Protein AF-X6ENM5-F1 (afdb_monomer_lite)

pLDDT: mean 94.37, std 9.67, range [40.94, 98.81]

Structure (mmCIF, N/CA/C/O backbone):
data_AF-X6ENM5-F1
#
_entry.id   AF-X6ENM5-F1
#
loop_
_atom_site.group_PDB
_atom_site.id
_atom_site.type_symbol
_atom_site.label_atom_id
_atom_site.label_alt_id
_atom_site.label_comp_id
_atom_site.label_asym_id
_atom_site.label_entity_id
_atom_site.label_seq_id
_atom_site.pdbx_PDB_ins_code
_atom_site.Cartn_x
_atom_site.Cartn_y
_atom_site.Cartn_z
_atom_site.occupancy
_atom_site.B_iso_or_equiv
_atom_site.auth_seq_id
_atom_site.auth_comp_id
_atom_site.auth_asym_id
_atom_site.auth_atom_id
_atom_site.pdbx_PDB_model_num
ATOM 1 N N . MET A 1 1 ? -2.059 -0.666 2.808 1.00 94.69 1 MET A N 1
ATOM 2 C CA . MET A 1 1 ? -2.774 -0.308 1.566 1.00 94.69 1 MET A CA 1
ATOM 3 C C . MET A 1 1 ? -4.052 0.418 1.952 1.00 94.69 1 MET A C 1
ATOM 5 O O . MET A 1 1 ? -4.473 0.238 3.092 1.00 94.69 1 MET A O 1
ATOM 9 N N . PRO A 1 2 ? -4.636 1.234 1.067 1.00 98.12 2 PRO A N 1
ATOM 10 C CA . PRO A 1 2 ? -5.942 1.839 1.309 1.00 98.12 2 PRO A CA 1
ATOM 11 C C . PRO A 1 2 ? -7.068 0.803 1.235 1.00 98.12 2 PRO A C 1
ATOM 13 O O . PRO A 1 2 ? -6.902 -0.270 0.634 1.00 98.12 2 PRO A O 1
ATOM 16 N N . ARG A 1 3 ? -8.214 1.138 1.828 1.00 98.25 3 ARG A N 1
ATOM 17 C CA . ARG A 1 3 ? -9.421 0.309 1.791 1.00 98.25 3 ARG A CA 1
ATOM 18 C C . ARG A 1 3 ? -9.963 0.212 0.375 1.00 98.25 3 ARG A C 1
ATOM 20 O O . ARG A 1 3 ? -10.031 1.200 -0.352 1.00 98.25 3 ARG A O 1
ATOM 27 N N . ASN A 1 4 ? -10.373 -0.986 -0.038 1.00 98.19 4 ASN A N 1
ATOM 28 C CA . ASN A 1 4 ? -11.054 -1.174 -1.318 1.00 98.19 4 ASN A CA 1
ATOM 29 C C . ASN A 1 4 ? -12.585 -1.138 -1.128 1.00 98.19 4 ASN A C 1
ATOM 31 O O . ASN A 1 4 ? -13.150 -2.132 -0.662 1.00 98.19 4 ASN A O 1
ATOM 35 N N . PRO A 1 5 ? -13.284 -0.045 -1.497 1.00 96.44 5 PRO A N 1
ATOM 36 C CA . PRO A 1 5 ? -14.733 0.058 -1.314 1.00 96.44 5 PRO A CA 1
ATOM 37 C C . PRO A 1 5 ? -15.533 -0.844 -2.268 1.00 96.44 5 PRO A C 1
ATOM 39 O O . PRO A 1 5 ? -16.727 -1.027 -2.065 1.00 96.44 5 PRO A O 1
ATOM 42 N N . THR A 1 6 ? -14.902 -1.414 -3.302 1.00 97.38 6 THR A N 1
ATOM 43 C CA . THR A 1 6 ? -15.577 -2.287 -4.282 1.00 97.38 6 THR A CA 1
ATOM 44 C C . THR A 1 6 ? -15.775 -3.720 -3.788 1.00 97.38 6 THR A C 1
ATOM 46 O O . THR A 1 6 ? -16.526 -4.481 -4.398 1.00 97.38 6 THR A O 1
ATOM 49 N N . ILE A 1 7 ? -15.134 -4.105 -2.678 1.00 97.50 7 ILE A N 1
ATOM 50 C CA . ILE A 1 7 ? -15.331 -5.420 -2.062 1.00 97.50 7 ILE A CA 1
ATOM 51 C C . ILE A 1 7 ? -16.685 -5.429 -1.338 1.00 97.50 7 ILE A C 1
ATOM 53 O O . ILE A 1 7 ? -16.862 -4.631 -0.418 1.00 97.50 7 ILE A O 1
ATOM 57 N N . PRO A 1 8 ? -17.609 -6.363 -1.643 1.00 97.88 8 PRO A N 1
ATOM 58 C CA . PRO A 1 8 ? -18.936 -6.385 -1.024 1.00 97.88 8 PRO A CA 1
ATOM 59 C C . PRO A 1 8 ? -18.926 -6.424 0.508 1.00 97.88 8 PRO A C 1
ATOM 61 O O . PRO A 1 8 ? -19.725 -5.745 1.142 1.00 97.88 8 PRO A O 1
ATOM 64 N N . ALA A 1 9 ? -17.995 -7.164 1.119 1.00 96.56 9 ALA A N 1
ATOM 65 C CA . ALA A 1 9 ? -17.871 -7.226 2.576 1.00 96.56 9 ALA A CA 1
ATOM 66 C C . ALA A 1 9 ? -17.542 -5.861 3.212 1.00 96.56 9 ALA A C 1
ATOM 68 O O . ALA A 1 9 ? -17.958 -5.594 4.332 1.00 96.56 9 ALA A O 1
ATOM 69 N N . ASN A 1 10 ? -16.862 -4.967 2.484 1.00 97.00 10 ASN A N 1
ATOM 70 C CA . ASN A 1 10 ? -16.508 -3.638 2.979 1.00 97.00 10 ASN A CA 1
ATOM 71 C C . ASN A 1 10 ? -17.686 -2.650 2.992 1.00 97.00 10 ASN A C 1
ATOM 73 O O . ASN A 1 10 ? -17.513 -1.539 3.501 1.00 97.00 10 ASN A O 1
ATOM 77 N N . ALA A 1 11 ? -18.856 -3.041 2.465 1.00 96.81 11 ALA A N 1
ATOM 78 C CA . ALA A 1 11 ? -20.099 -2.284 2.611 1.00 96.81 11 ALA A CA 1
ATOM 79 C C . ALA A 1 11 ? -20.566 -2.220 4.074 1.00 96.81 11 ALA A C 1
ATOM 81 O O . ALA A 1 11 ? -21.218 -1.252 4.460 1.00 96.81 11 ALA A O 1
ATOM 82 N N . ASP A 1 12 ? -20.200 -3.214 4.891 1.00 96.38 12 ASP A N 1
ATOM 83 C CA . ASP A 1 12 ? -20.306 -3.118 6.342 1.00 96.38 12 ASP A CA 1
ATOM 84 C C . ASP A 1 12 ? -19.091 -2.339 6.888 1.00 96.38 12 ASP A C 1
ATOM 86 O O . ASP A 1 12 ? -17.955 -2.818 6.790 1.00 96.38 12 ASP A O 1
ATOM 90 N N . PRO A 1 13 ? -19.282 -1.143 7.476 1.00 91.75 13 PRO A N 1
ATOM 91 C CA . PRO A 1 13 ? -18.182 -0.375 8.051 1.00 91.75 13 PRO A CA 1
ATOM 92 C C . PRO A 1 13 ? -17.548 -1.050 9.279 1.00 91.75 13 PRO A C 1
ATOM 94 O O . PRO A 1 13 ? -16.427 -0.695 9.640 1.00 91.75 13 PRO A O 1
ATOM 97 N N . ALA A 1 14 ? -18.231 -2.004 9.923 1.00 93.06 14 ALA A N 1
ATOM 98 C CA . ALA A 1 14 ? -17.676 -2.787 11.025 1.00 93.06 14 ALA A CA 1
ATOM 99 C C . ALA A 1 14 ? -16.800 -3.955 10.539 1.00 93.06 14 ALA A C 1
ATOM 101 O O . ALA A 1 14 ? -16.000 -4.487 11.313 1.00 93.06 14 ALA A O 1
ATOM 102 N N . TYR A 1 15 ? -16.917 -4.347 9.267 1.00 95.50 15 TYR A N 1
ATOM 103 C CA . TYR A 1 15 ? -16.089 -5.392 8.686 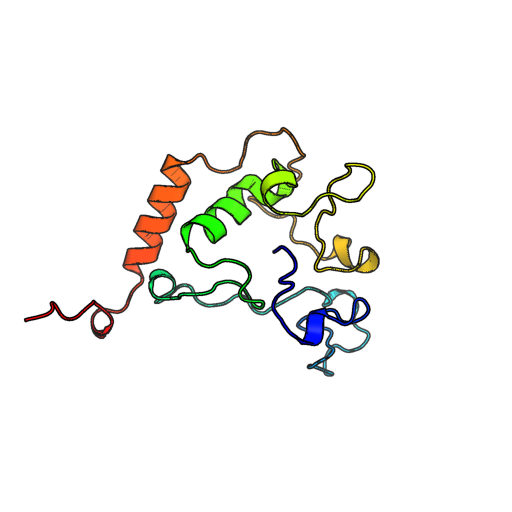1.00 95.50 15 TYR A CA 1
ATOM 104 C C . TYR A 1 15 ? -14.704 -4.857 8.310 1.00 95.50 15 TYR A C 1
ATOM 106 O O . TYR A 1 15 ? -14.557 -3.925 7.512 1.00 95.50 15 TYR A O 1
ATOM 114 N N . VAL A 1 16 ? -13.666 -5.514 8.823 1.00 96.06 16 VAL A N 1
ATOM 115 C CA . VAL A 1 16 ? -12.278 -5.320 8.396 1.00 96.06 16 VAL A CA 1
ATOM 116 C C . VAL A 1 16 ? -11.617 -6.685 8.256 1.00 96.06 16 VAL A C 1
ATOM 118 O O . VAL A 1 16 ? -11.713 -7.514 9.162 1.00 96.06 16 VAL A O 1
ATOM 121 N N . ASP A 1 17 ? -10.921 -6.910 7.142 1.00 96.88 17 ASP A N 1
ATOM 122 C CA . ASP A 1 17 ? -10.012 -8.046 7.009 1.00 96.88 17 ASP A CA 1
ATOM 123 C C . ASP A 1 17 ? -8.739 -7.769 7.825 1.00 96.88 17 ASP A C 1
ATOM 125 O O . ASP A 1 17 ? -7.893 -6.961 7.445 1.00 96.88 17 ASP A O 1
ATOM 129 N N . LEU A 1 18 ? -8.614 -8.416 8.985 1.00 97.06 18 LEU A N 1
ATOM 130 C CA . LEU A 1 18 ? -7.457 -8.282 9.873 1.00 97.06 18 LEU A CA 1
ATOM 131 C C . LEU A 1 18 ? -6.365 -9.317 9.560 1.00 97.06 18 LEU A C 1
ATOM 133 O O . LEU A 1 18 ? -5.413 -9.447 10.339 1.00 97.06 18 LEU A O 1
ATOM 137 N N . GLY A 1 19 ? -6.482 -10.050 8.449 1.00 96.31 19 GLY A N 1
ATOM 138 C CA . GLY A 1 19 ? -5.499 -11.019 7.992 1.00 96.31 19 GLY A CA 1
ATOM 139 C C . GLY A 1 19 ? -5.344 -12.187 8.962 1.00 96.31 19 GLY A C 1
ATOM 140 O O . GLY A 1 19 ? -6.273 -12.964 9.189 1.00 96.31 19 GLY A O 1
ATOM 141 N N . LEU A 1 20 ? -4.148 -12.344 9.536 1.00 95.88 20 LEU A N 1
ATOM 142 C CA . LEU A 1 20 ? -3.837 -13.456 10.444 1.00 95.88 20 LEU A CA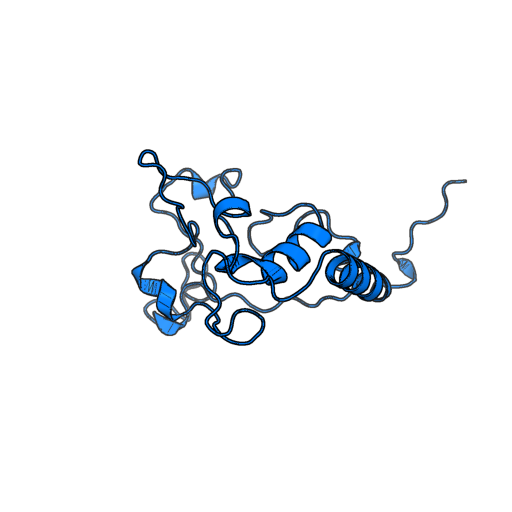 1
ATOM 143 C C . LEU A 1 20 ? -4.776 -13.523 11.660 1.00 95.88 20 LEU A C 1
ATOM 145 O O . LEU A 1 20 ? -5.119 -14.618 12.095 1.00 95.88 20 LEU A O 1
ATOM 149 N N . CYS A 1 21 ? -5.225 -12.372 12.159 1.00 94.12 21 CYS A N 1
ATOM 150 C CA . CYS A 1 21 ? -6.083 -12.220 13.341 1.00 94.12 21 CYS A CA 1
ATOM 151 C C . CYS A 1 21 ? -7.578 -12.518 13.086 1.00 94.12 21 CYS A C 1
ATOM 153 O O . CYS A 1 21 ? -8.360 -12.596 14.036 1.00 94.12 21 CYS A O 1
ATOM 155 N N . GLY A 1 22 ? -7.978 -12.711 11.824 1.00 93.38 22 GLY A N 1
ATOM 156 C CA . GLY A 1 22 ? -9.359 -12.980 11.420 1.00 93.38 22 GLY A CA 1
ATOM 157 C C . GLY A 1 22 ? -9.934 -11.899 10.497 1.00 93.38 22 GLY A C 1
ATOM 158 O O . GLY A 1 22 ? -9.193 -11.044 10.025 1.00 93.38 22 GLY A O 1
ATOM 159 N N . PRO A 1 23 ? -11.244 -11.923 10.204 1.00 90.81 23 PRO A N 1
ATOM 160 C CA . PRO A 1 23 ? -12.252 -12.831 10.757 1.00 90.81 23 PRO A CA 1
ATOM 161 C C . PRO A 1 23 ? -12.279 -14.221 10.099 1.00 90.81 23 PRO A C 1
ATOM 163 O O . PRO A 1 23 ? -12.853 -15.143 10.670 1.00 90.81 23 PRO A O 1
ATOM 166 N N . LEU A 1 24 ? -11.657 -14.395 8.926 1.00 88.94 24 LEU A N 1
ATOM 167 C CA . LEU A 1 24 ? -11.681 -15.668 8.187 1.00 88.94 24 LEU A CA 1
ATOM 168 C C . LEU A 1 24 ? -10.807 -16.758 8.824 1.00 88.94 24 LEU A C 1
ATOM 170 O O . LEU A 1 24 ? -11.098 -17.946 8.703 1.00 88.94 24 LEU A O 1
ATOM 174 N N . ARG A 1 25 ? -9.730 -16.355 9.502 1.00 90.12 25 ARG A N 1
ATOM 175 C CA . ARG A 1 25 ? -8.852 -17.238 10.272 1.00 90.12 25 ARG A CA 1
ATOM 176 C C . ARG A 1 25 ? -9.160 -17.158 11.762 1.00 90.12 25 ARG A C 1
ATOM 178 O O . ARG A 1 25 ? -9.465 -16.088 12.278 1.00 90.12 25 ARG A O 1
ATOM 185 N N . THR A 1 26 ? -9.021 -18.279 12.464 1.00 92.94 26 THR A N 1
ATOM 186 C CA . THR A 1 26 ? -9.319 -18.373 13.905 1.00 92.94 26 THR A CA 1
ATOM 187 C C . THR A 1 26 ? -8.126 -18.779 14.763 1.00 92.94 26 THR A C 1
ATOM 189 O O . THR A 1 26 ? -8.207 -18.694 15.984 1.00 92.94 26 THR A O 1
ATOM 192 N N . ASP A 1 27 ? -7.019 -19.207 14.162 1.00 93.38 27 ASP A N 1
ATOM 193 C CA . ASP A 1 27 ? -5.841 -19.726 14.864 1.00 93.38 27 ASP A CA 1
ATOM 194 C C . ASP A 1 27 ? -5.008 -18.642 15.574 1.00 93.38 27 ASP A C 1
ATOM 196 O O . ASP A 1 27 ? -4.317 -18.948 16.543 1.00 93.38 27 ASP A O 1
ATOM 200 N N . PHE A 1 28 ? -5.143 -17.371 15.175 1.00 93.56 28 PHE A N 1
ATOM 201 C CA . PHE A 1 28 ? -4.617 -16.208 15.913 1.00 93.56 28 PHE A CA 1
ATOM 202 C C . PHE A 1 28 ? -5.715 -15.297 16.479 1.00 93.56 28 PHE A C 1
ATOM 204 O O . PHE A 1 28 ? -5.475 -14.124 16.773 1.00 93.56 28 PHE A O 1
ATOM 211 N N . LYS A 1 29 ? -6.935 -15.812 16.665 1.00 90.44 29 LYS A N 1
ATOM 212 C CA . LYS A 1 29 ? -8.013 -15.030 17.281 1.00 90.44 29 LYS A CA 1
ATOM 213 C C . LYS A 1 29 ? -7.600 -14.568 18.685 1.00 90.44 29 LYS A C 1
ATOM 215 O O . LYS A 1 29 ? -7.124 -15.360 19.494 1.00 90.44 29 LYS A O 1
ATOM 220 N N . GLY A 1 30 ? -7.796 -13.281 18.975 1.00 90.50 30 GLY A N 1
ATOM 221 C CA . GLY A 1 30 ? -7.428 -12.669 20.260 1.00 90.50 30 GLY A CA 1
ATOM 222 C C . GLY A 1 30 ? -5.940 -12.333 20.414 1.00 90.50 30 GLY A C 1
ATOM 223 O O . GLY A 1 30 ? -5.557 -11.769 21.434 1.00 90.50 30 GLY A O 1
ATOM 224 N N . ARG A 1 31 ? -5.107 -12.632 19.410 1.00 95.75 31 ARG A N 1
ATOM 225 C CA . ARG A 1 31 ? -3.686 -12.273 19.373 1.00 95.75 31 ARG A CA 1
ATOM 226 C C . ARG A 1 31 ? -3.520 -10.970 18.597 1.00 95.75 31 ARG A C 1
ATOM 228 O O . ARG A 1 31 ? -3.318 -10.967 17.380 1.00 95.75 31 ARG A O 1
ATOM 235 N N . THR A 1 32 ? -3.719 -9.856 19.300 1.00 95.94 32 THR A N 1
ATOM 236 C CA . THR A 1 32 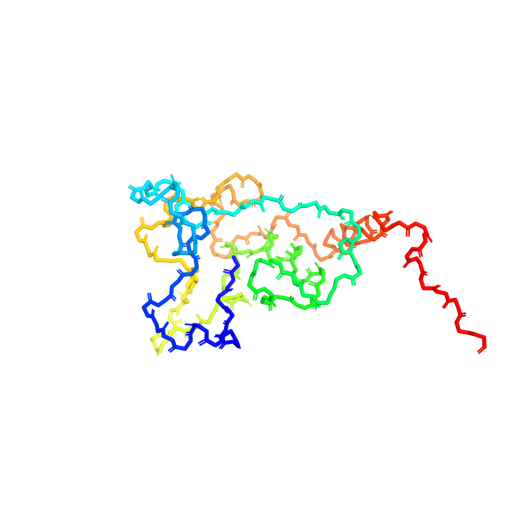? -3.835 -8.521 18.701 1.00 95.94 32 THR A CA 1
ATOM 237 C C . THR A 1 32 ? -2.579 -8.066 17.968 1.00 95.94 32 THR A C 1
ATOM 239 O O . THR A 1 32 ? -2.681 -7.272 17.036 1.00 95.94 32 THR A O 1
ATOM 242 N N . GLU A 1 33 ? -1.417 -8.614 18.318 1.00 96.44 33 GLU A N 1
ATOM 243 C CA . GLU A 1 33 ? -0.138 -8.381 17.648 1.00 96.44 33 GLU A CA 1
ATOM 244 C C . GLU A 1 33 ? -0.107 -8.873 16.187 1.00 96.44 33 GLU A C 1
ATOM 246 O O . GLU A 1 33 ? 0.735 -8.434 15.409 1.00 96.44 33 GLU A O 1
ATOM 251 N N . TYR A 1 34 ? -1.038 -9.749 15.786 1.00 96.75 34 TYR A N 1
ATOM 252 C CA . TYR A 1 34 ? -1.146 -10.242 14.408 1.00 96.75 34 TYR A CA 1
ATOM 253 C C . TYR A 1 34 ? -2.221 -9.532 13.573 1.00 96.75 34 TYR A C 1
ATOM 255 O O . TYR A 1 34 ? -2.349 -9.817 12.380 1.00 96.75 34 TYR A O 1
ATOM 263 N N . CYS A 1 35 ? -3.018 -8.629 14.156 1.00 97.38 35 CYS A N 1
ATOM 264 C CA . CYS A 1 35 ? -4.087 -7.962 13.411 1.00 97.38 35 CYS A CA 1
ATOM 265 C C . CYS A 1 35 ? -3.510 -6.948 12.417 1.00 97.38 35 CYS A C 1
ATOM 267 O O . CYS A 1 35 ? -2.687 -6.107 12.776 1.00 97.38 35 CYS A O 1
ATOM 269 N N . GLY A 1 36 ? -3.943 -7.051 11.159 1.00 96.88 36 GLY A N 1
ATOM 270 C CA . GLY A 1 36 ? -3.414 -6.275 10.035 1.00 96.88 36 GLY A CA 1
ATOM 271 C C . GLY A 1 36 ? -2.197 -6.907 9.351 1.00 96.88 36 GLY A C 1
ATOM 272 O O . GLY A 1 36 ? -1.718 -6.367 8.353 1.00 96.88 36 GLY A O 1
ATOM 273 N N . LEU A 1 37 ? -1.701 -8.050 9.842 1.00 97.19 37 LEU A N 1
ATOM 274 C CA . LEU A 1 37 ? -0.609 -8.775 9.199 1.00 97.19 37 LEU A CA 1
ATOM 275 C C . LEU A 1 37 ? -1.140 -9.767 8.166 1.00 97.19 37 LEU A C 1
ATOM 277 O O . LEU A 1 37 ? -2.072 -10.533 8.413 1.00 97.19 37 LEU A O 1
ATOM 281 N N . PHE A 1 38 ? -0.474 -9.792 7.015 1.00 97.19 38 PHE A N 1
ATOM 282 C CA . PHE A 1 38 ? -0.738 -10.708 5.913 1.00 97.19 38 PHE A CA 1
ATOM 283 C C . PHE A 1 38 ? 0.556 -11.411 5.516 1.00 97.19 38 PHE A C 1
ATOM 285 O O . PHE A 1 38 ? 1.652 -10.877 5.688 1.00 97.19 38 PHE A O 1
ATOM 292 N N . LYS A 1 39 ? 0.435 -12.612 4.948 1.00 96.06 39 LYS A N 1
ATOM 293 C CA . LYS A 1 39 ? 1.588 -13.325 4.396 1.00 96.06 39 LYS A CA 1
ATOM 294 C C . LYS A 1 39 ? 2.194 -12.513 3.248 1.00 96.06 39 LYS A C 1
ATOM 296 O O . LYS A 1 39 ? 1.485 -12.169 2.303 1.00 96.06 39 LYS A O 1
ATOM 301 N N . THR A 1 40 ? 3.505 -12.284 3.289 1.00 96.81 40 THR A N 1
ATOM 302 C CA . THR A 1 40 ? 4.242 -11.674 2.176 1.00 96.81 40 THR A CA 1
ATOM 303 C C . THR A 1 40 ? 4.125 -12.553 0.922 1.00 96.81 40 THR A C 1
ATOM 305 O O . THR A 1 40 ? 4.506 -13.729 0.973 1.00 96.81 40 THR A O 1
ATOM 308 N N . PRO A 1 41 ? 3.579 -12.039 -0.197 1.00 96.56 41 PRO A N 1
ATOM 309 C CA . PRO A 1 41 ? 3.474 -12.798 -1.437 1.00 96.56 41 PRO A CA 1
ATOM 310 C C . PRO A 1 41 ? 4.834 -12.912 -2.137 1.00 96.56 41 PRO A C 1
ATOM 312 O O . PRO A 1 41 ? 5.730 -12.095 -1.934 1.00 96.56 41 PRO A O 1
ATOM 315 N N . THR A 1 42 ? 4.981 -13.906 -3.013 1.00 97.56 42 THR A N 1
ATOM 316 C CA . THR A 1 42 ? 6.123 -13.977 -3.935 1.00 97.56 42 THR A CA 1
ATOM 317 C C . THR A 1 42 ? 6.005 -12.906 -5.018 1.00 97.56 42 THR A C 1
ATOM 319 O O . THR A 1 42 ? 4.896 -12.599 -5.455 1.00 97.56 42 THR A O 1
ATOM 322 N N . LEU A 1 43 ? 7.139 -12.406 -5.518 1.00 98.12 43 LEU A N 1
ATOM 323 C CA . LEU A 1 43 ? 7.170 -11.418 -6.608 1.00 98.12 43 LEU A CA 1
ATOM 324 C C . LEU A 1 43 ? 7.430 -12.018 -8.002 1.00 98.12 43 LEU A C 1
ATOM 326 O O . LEU A 1 43 ? 7.404 -11.294 -8.993 1.00 98.12 43 LEU A O 1
ATOM 330 N N . ARG A 1 44 ? 7.636 -13.337 -8.115 1.00 97.81 44 ARG A N 1
ATOM 331 C CA . ARG A 1 44 ? 7.646 -14.017 -9.421 1.00 97.81 44 ARG A CA 1
ATOM 332 C C . ARG A 1 44 ? 6.283 -13.836 -10.101 1.00 97.81 44 ARG A C 1
ATOM 334 O O . ARG A 1 44 ? 5.253 -13.963 -9.438 1.00 97.81 44 ARG A O 1
ATOM 341 N N . ASN A 1 45 ? 6.288 -13.521 -11.396 1.00 97.06 45 ASN A N 1
ATOM 342 C CA . ASN A 1 45 ? 5.101 -13.219 -12.209 1.00 97.06 45 ASN A CA 1
ATOM 343 C C . ASN A 1 45 ? 4.269 -12.008 -11.743 1.00 97.06 45 ASN A C 1
ATOM 345 O O . ASN A 1 45 ? 3.115 -11.849 -12.150 1.00 97.06 45 ASN A O 1
ATOM 349 N N . VAL A 1 46 ? 4.814 -11.134 -10.888 1.00 98.00 46 VAL A N 1
ATOM 350 C CA . VAL A 1 46 ? 4.043 -10.014 -10.321 1.00 98.00 46 VAL A CA 1
ATOM 351 C C . VAL A 1 46 ? 3.590 -9.018 -11.390 1.00 98.00 46 VAL A C 1
ATOM 353 O O . VAL A 1 46 ? 2.474 -8.510 -11.307 1.00 98.00 46 VAL A O 1
ATOM 356 N N . ALA A 1 47 ? 4.397 -8.798 -12.431 1.00 97.19 47 ALA A N 1
ATOM 357 C CA . ALA A 1 47 ? 4.089 -7.859 -13.508 1.00 97.19 47 ALA A CA 1
ATOM 358 C C . ALA A 1 47 ? 2.946 -8.323 -14.432 1.00 97.19 47 ALA A C 1
ATOM 360 O O . ALA A 1 47 ? 2.431 -7.523 -15.205 1.00 97.19 47 ALA A O 1
ATOM 361 N N . LEU A 1 48 ? 2.512 -9.586 -14.337 1.00 96.00 48 LEU A N 1
ATOM 362 C CA . LEU A 1 48 ? 1.380 -10.124 -15.106 1.00 96.00 48 LEU A CA 1
ATOM 363 C C . LEU A 1 48 ? 0.027 -9.928 -14.408 1.00 96.00 48 LEU A C 1
ATOM 365 O O . LEU A 1 48 ? -1.029 -10.210 -14.979 1.00 96.00 48 LEU A O 1
ATOM 369 N N . ARG A 1 49 ? 0.032 -9.491 -13.144 1.00 96.88 49 ARG A N 1
ATOM 370 C CA . ARG A 1 49 ? -1.187 -9.344 -12.347 1.00 96.88 49 ARG A CA 1
ATOM 371 C C . ARG A 1 49 ? -1.970 -8.100 -12.765 1.00 96.88 49 ARG A C 1
ATOM 373 O O . ARG A 1 49 ? -1.401 -7.059 -13.062 1.00 96.88 49 ARG A O 1
ATOM 380 N N . LYS A 1 50 ? -3.300 -8.199 -12.691 1.00 97.12 50 LYS A N 1
ATOM 381 C CA . LYS A 1 50 ? -4.239 -7.084 -12.937 1.00 97.12 50 LYS A CA 1
ATOM 382 C C . LYS A 1 50 ? -4.709 -6.390 -11.654 1.00 97.12 50 LYS A C 1
ATOM 384 O O . LYS A 1 50 ? -5.411 -5.383 -11.694 1.00 97.12 50 LYS A O 1
ATOM 389 N N . SER A 1 51 ? -4.423 -6.981 -10.498 1.00 98.00 51 SER A N 1
ATOM 390 C CA . SER A 1 51 ? -4.809 -6.446 -9.191 1.00 98.00 51 SER A CA 1
ATOM 391 C C . SER A 1 51 ? -3.797 -6.875 -8.132 1.00 98.00 51 SER A C 1
ATOM 393 O O . SER A 1 51 ? -3.292 -8.010 -8.137 1.00 98.00 51 SER A O 1
ATOM 395 N N . PHE A 1 52 ? -3.489 -5.951 -7.231 1.00 98.62 52 PHE A N 1
ATOM 396 C CA . PHE A 1 52 ? -2.379 -6.055 -6.291 1.00 98.62 52 PHE A CA 1
ATOM 397 C C . PHE A 1 52 ? -2.845 -5.878 -4.845 1.00 98.62 52 PHE A C 1
ATOM 399 O O . PHE A 1 52 ? -3.936 -5.374 -4.594 1.00 98.62 52 PHE A O 1
ATOM 406 N N . PHE A 1 53 ? -1.993 -6.293 -3.900 1.00 98.31 53 PHE A N 1
ATOM 407 C CA . PHE A 1 53 ? -2.320 -6.452 -2.477 1.00 98.31 53 PHE A CA 1
ATOM 408 C C . PHE A 1 53 ? -3.421 -7.491 -2.191 1.00 98.31 53 PHE A C 1
ATOM 410 O O . PHE A 1 53 ? -3.947 -8.121 -3.107 1.00 98.31 53 PHE A O 1
ATOM 417 N N . HIS A 1 54 ? -3.713 -7.739 -0.907 1.00 97.38 54 HIS A N 1
ATOM 418 C CA . HIS A 1 54 ? -4.704 -8.746 -0.500 1.00 97.38 54 HIS A CA 1
ATOM 419 C C . HIS A 1 54 ? -6.134 -8.340 -0.892 1.00 97.38 54 HIS A C 1
ATOM 421 O O . HIS A 1 54 ? -6.947 -9.201 -1.206 1.00 97.38 54 HIS A O 1
ATOM 427 N N . ASN A 1 55 ? -6.416 -7.033 -0.920 1.00 97.88 55 ASN A N 1
ATOM 428 C CA . ASN A 1 55 ? -7.735 -6.472 -1.208 1.00 97.88 55 ASN A CA 1
ATOM 429 C C . ASN A 1 55 ? -7.895 -6.001 -2.667 1.00 97.88 55 ASN A C 1
ATOM 431 O O . ASN A 1 55 ? -8.922 -5.426 -3.020 1.00 97.88 55 ASN A O 1
ATOM 435 N N . GLY A 1 56 ? -6.888 -6.194 -3.525 1.00 98.19 56 GLY A N 1
ATOM 436 C CA . GLY A 1 56 ? -6.976 -5.815 -4.936 1.00 98.19 56 GLY A CA 1
ATOM 437 C C . GLY A 1 56 ? -7.110 -4.310 -5.200 1.00 98.19 56 GLY A C 1
ATOM 438 O O . GLY A 1 56 ? -7.522 -3.959 -6.298 1.00 98.19 56 GLY A O 1
ATOM 439 N N . HIS A 1 57 ? -6.811 -3.436 -4.227 1.00 98.44 57 HIS A N 1
ATOM 440 C CA . HIS A 1 57 ? -7.051 -1.989 -4.338 1.00 98.44 57 HIS A CA 1
ATOM 441 C C . HIS A 1 57 ? -6.300 -1.332 -5.509 1.00 98.44 57 HIS A C 1
ATOM 443 O O . HIS A 1 57 ? -6.849 -0.464 -6.178 1.00 98.44 57 HIS A O 1
ATOM 449 N N . PHE A 1 58 ? -5.051 -1.735 -5.773 1.00 98.62 58 PHE A N 1
ATOM 450 C CA . PHE A 1 58 ? -4.292 -1.204 -6.910 1.00 98.62 58 PHE A CA 1
ATOM 451 C C . PHE A 1 58 ? -4.404 -2.106 -8.131 1.00 98.62 58 PHE A C 1
ATOM 453 O O . PHE A 1 58 ? -4.424 -3.335 -8.016 1.00 98.62 58 PHE A O 1
ATOM 460 N N . HIS A 1 59 ? -4.372 -1.478 -9.305 1.00 98.31 59 HIS A N 1
ATOM 461 C CA . HIS A 1 59 ? -4.491 -2.142 -10.604 1.00 98.31 59 HIS A CA 1
ATOM 462 C C . HIS A 1 59 ? -3.242 -2.018 -11.481 1.00 98.31 59 HIS A C 1
ATOM 464 O O . HIS A 1 59 ? -3.189 -2.620 -12.550 1.00 98.31 59 HIS A O 1
ATOM 470 N N . THR A 1 60 ? -2.209 -1.311 -11.018 1.00 98.50 60 THR A N 1
ATOM 471 C CA . THR A 1 60 ? -0.906 -1.258 -11.689 1.00 98.50 60 THR A CA 1
ATOM 472 C C . THR A 1 60 ? 0.217 -1.623 -10.722 1.00 98.50 60 THR A C 1
ATOM 474 O O . THR A 1 60 ? 0.152 -1.326 -9.528 1.00 98.50 60 THR A O 1
ATOM 477 N N . LEU A 1 61 ? 1.271 -2.265 -11.239 1.00 98.50 61 LEU A N 1
ATOM 478 C CA . LEU A 1 61 ? 2.462 -2.567 -10.442 1.00 98.50 61 LEU A CA 1
ATOM 479 C C . LEU A 1 61 ? 3.191 -1.282 -10.022 1.00 98.50 61 LEU A C 1
ATOM 481 O O . LEU A 1 61 ? 3.760 -1.217 -8.935 1.00 98.50 61 LEU A O 1
ATOM 485 N N . ARG A 1 62 ? 3.131 -0.243 -10.859 1.00 98.69 62 ARG A N 1
ATOM 486 C CA . ARG A 1 62 ? 3.740 1.056 -10.576 1.00 98.69 62 ARG A CA 1
ATOM 487 C C . ARG A 1 62 ? 3.118 1.722 -9.352 1.00 98.69 62 ARG A C 1
ATOM 489 O O . ARG A 1 62 ? 3.860 2.190 -8.496 1.00 98.69 62 ARG A O 1
ATOM 496 N N . ASP A 1 63 ? 1.790 1.697 -9.215 1.00 98.75 63 ASP A N 1
ATOM 497 C CA . A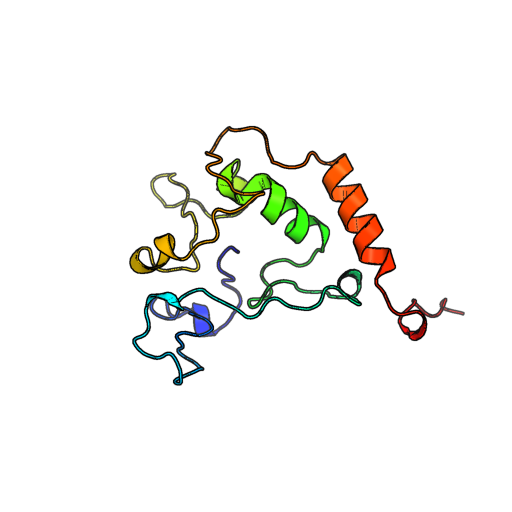SP A 1 63 ? 1.109 2.262 -8.040 1.00 98.75 63 ASP A CA 1
ATOM 498 C C . ASP A 1 63 ? 1.476 1.524 -6.755 1.00 98.75 63 ASP A C 1
ATOM 500 O O . ASP A 1 63 ? 1.604 2.140 -5.703 1.00 98.75 63 ASP A O 1
ATOM 504 N N . VAL A 1 64 ? 1.711 0.213 -6.833 1.00 98.56 64 VAL A N 1
ATOM 505 C CA . VAL A 1 64 ? 2.180 -0.574 -5.686 1.00 98.56 64 VAL A CA 1
ATOM 506 C C . VAL A 1 64 ? 3.556 -0.099 -5.234 1.00 98.56 64 VAL A C 1
ATOM 508 O O . VAL A 1 64 ? 3.749 0.155 -4.047 1.00 98.56 64 VAL A O 1
ATOM 511 N N . VAL A 1 65 ? 4.508 0.037 -6.160 1.00 98.62 65 VAL A N 1
ATOM 512 C CA . VAL A 1 65 ? 5.868 0.504 -5.842 1.00 98.62 65 VAL A CA 1
ATOM 513 C C . VAL A 1 65 ? 5.835 1.949 -5.336 1.00 98.62 65 VAL A C 1
ATOM 515 O O . VAL A 1 65 ? 6.428 2.253 -4.300 1.00 98.62 65 VAL A O 1
ATOM 518 N N . ALA A 1 66 ? 5.075 2.823 -5.999 1.00 98.69 66 ALA A N 1
ATOM 519 C CA . ALA A 1 66 ? 4.889 4.209 -5.585 1.00 98.69 66 ALA A CA 1
ATOM 520 C C . ALA A 1 66 ? 4.234 4.319 -4.197 1.00 98.69 66 ALA A C 1
ATOM 522 O O . ALA A 1 66 ? 4.646 5.155 -3.395 1.00 98.69 66 ALA A O 1
ATOM 523 N N . PHE A 1 67 ? 3.284 3.439 -3.867 1.00 98.62 67 PHE A N 1
ATOM 524 C CA . PHE A 1 67 ? 2.691 3.374 -2.534 1.00 98.62 67 PHE A CA 1
ATOM 525 C C . PHE A 1 67 ? 3.760 3.105 -1.473 1.00 98.62 67 PHE A C 1
ATOM 527 O O . PHE A 1 67 ? 3.821 3.827 -0.485 1.00 98.62 67 PHE A O 1
ATOM 534 N N . TYR A 1 68 ? 4.657 2.135 -1.675 1.00 98.25 68 TYR A N 1
ATOM 535 C CA . TYR A 1 68 ? 5.776 1.926 -0.744 1.00 98.25 68 TYR A CA 1
ATOM 536 C C . TYR A 1 68 ? 6.695 3.152 -0.641 1.00 98.25 68 TYR A C 1
ATOM 538 O O . TYR A 1 68 ? 7.155 3.471 0.453 1.00 98.25 68 TYR A O 1
ATOM 546 N N . ALA A 1 69 ? 6.940 3.852 -1.751 1.00 98.00 69 ALA A N 1
ATOM 547 C CA . ALA A 1 69 ? 7.827 5.011 -1.789 1.00 98.00 69 ALA A CA 1
ATOM 548 C C . ALA A 1 69 ? 7.291 6.226 -1.014 1.00 98.00 69 ALA A C 1
ATOM 550 O O . ALA A 1 69 ? 8.091 6.973 -0.440 1.00 98.00 69 ALA A O 1
ATOM 551 N N . SER A 1 70 ? 5.969 6.440 -1.017 1.00 98.00 70 SER A N 1
ATOM 552 C CA . SER A 1 70 ? 5.369 7.685 -0.523 1.00 98.00 70 SER A CA 1
ATOM 553 C C . SER A 1 70 ? 4.166 7.536 0.410 1.00 98.00 70 SER A C 1
ATOM 555 O O . SER A 1 70 ? 3.558 8.549 0.747 1.00 98.00 70 SER A O 1
ATOM 557 N N . ARG A 1 71 ? 3.828 6.325 0.884 1.00 97.69 71 ARG A N 1
ATOM 558 C CA . ARG A 1 71 ? 2.699 6.076 1.813 1.00 97.69 71 ARG A CA 1
ATOM 559 C C . ARG A 1 71 ? 2.613 7.099 2.947 1.00 97.69 71 ARG A C 1
ATOM 561 O O . ARG A 1 71 ? 1.526 7.590 3.239 1.00 97.69 71 ARG A O 1
ATOM 568 N N . ASP A 1 72 ? 3.750 7.369 3.587 1.00 96.81 72 ASP A N 1
ATOM 569 C CA . ASP A 1 72 ? 3.821 8.185 4.805 1.00 96.81 72 ASP A CA 1
ATOM 570 C C . ASP A 1 72 ? 4.201 9.639 4.520 1.00 96.81 72 ASP A C 1
ATOM 572 O O . ASP A 1 72 ? 3.878 10.522 5.310 1.00 96.81 72 ASP A O 1
ATOM 576 N N . THR A 1 73 ? 4.850 9.899 3.382 1.00 97.75 73 THR A N 1
ATOM 577 C CA . THR A 1 73 ? 5.250 11.252 2.969 1.00 97.75 73 THR A CA 1
ATOM 578 C C . THR A 1 73 ? 4.147 11.999 2.235 1.00 97.75 73 THR A C 1
ATOM 580 O O . THR A 1 73 ? 4.090 13.222 2.297 1.00 97.75 73 THR A O 1
ATOM 583 N N . ASP A 1 74 ? 3.266 11.271 1.552 1.00 97.62 74 ASP A N 1
ATOM 584 C CA . ASP A 1 74 ? 2.141 11.805 0.790 1.00 97.62 74 ASP A CA 1
ATOM 585 C C . ASP A 1 74 ? 0.882 10.946 1.022 1.00 97.62 74 ASP A C 1
ATOM 587 O O . ASP A 1 74 ? 0.377 10.286 0.111 1.00 97.62 74 ASP A O 1
ATOM 591 N N . PRO A 1 75 ? 0.360 10.888 2.262 1.00 97.44 75 PRO A N 1
ATOM 592 C CA . PRO A 1 75 ? -0.810 10.067 2.558 1.00 97.44 75 PRO A CA 1
ATOM 593 C C . PRO A 1 75 ? -2.063 10.545 1.808 1.00 97.44 75 PRO A C 1
ATOM 595 O O . PRO A 1 75 ? -2.944 9.731 1.543 1.00 97.44 75 PRO A O 1
ATOM 598 N N . GLY A 1 76 ? -2.144 11.829 1.435 1.00 97.88 76 GLY A N 1
ATOM 599 C CA . GLY A 1 76 ? -3.276 12.389 0.689 1.00 97.88 76 GLY A CA 1
ATOM 600 C C . GLY A 1 76 ? -3.398 11.862 -0.742 1.00 97.88 76 GLY A C 1
ATOM 601 O O . GLY A 1 76 ? -4.498 11.835 -1.285 1.00 97.88 76 GLY A O 1
ATOM 602 N N . ARG A 1 77 ? -2.302 11.373 -1.336 1.00 97.75 77 ARG A N 1
ATOM 603 C CA . ARG A 1 77 ? -2.332 10.651 -2.617 1.00 97.75 77 ARG A CA 1
ATOM 604 C C . ARG A 1 77 ? -2.985 9.271 -2.517 1.00 97.75 77 ARG A C 1
ATOM 606 O O . ARG A 1 77 ? -3.508 8.779 -3.513 1.00 97.75 77 ARG A O 1
ATOM 613 N N . TRP A 1 78 ? -2.928 8.630 -1.349 1.00 98.25 78 TRP A N 1
ATOM 614 C CA . TRP A 1 78 ? -3.288 7.215 -1.189 1.00 98.25 78 TRP A CA 1
ATOM 615 C C . TRP A 1 78 ? -4.589 6.988 -0.434 1.00 98.25 78 TRP A C 1
ATOM 617 O O . TRP A 1 78 ? -5.294 6.023 -0.713 1.00 98.25 78 TRP A O 1
ATOM 627 N N . TYR A 1 79 ? -4.894 7.838 0.538 1.00 98.31 79 TYR A N 1
ATOM 628 C CA . TYR A 1 79 ? -6.042 7.673 1.415 1.00 98.31 79 TYR A CA 1
ATOM 629 C C . TYR A 1 79 ? -7.061 8.790 1.180 1.00 98.31 79 TYR A C 1
ATOM 631 O O . TYR A 1 79 ? -6.672 9.927 0.908 1.00 98.31 79 TYR A O 1
ATOM 639 N N . PRO A 1 80 ? -8.366 8.504 1.311 1.00 96.69 80 PRO A N 1
ATOM 640 C CA . PRO A 1 80 ? -9.393 9.518 1.135 1.00 96.69 80 PRO A CA 1
ATOM 641 C C . PRO A 1 80 ? -9.344 10.567 2.251 1.00 96.69 80 PRO A C 1
ATOM 643 O O . PRO A 1 80 ? -8.906 10.299 3.373 1.00 96.69 80 PRO A O 1
ATOM 646 N N . SER A 1 81 ? -9.867 11.753 1.960 1.00 97.12 81 SER A N 1
ATOM 647 C CA . SER A 1 81 ? -10.090 12.794 2.963 1.00 97.12 81 SER A CA 1
ATOM 648 C C . SER A 1 81 ? -11.396 12.562 3.728 1.00 97.12 81 SER A C 1
ATOM 650 O O . SER A 1 81 ? -12.395 12.104 3.172 1.00 97.12 81 SER A O 1
ATOM 652 N N . ASN A 1 82 ? -11.396 12.910 5.010 1.00 95.19 82 ASN A N 1
ATOM 653 C CA . ASN A 1 82 ? -12.589 13.046 5.835 1.00 95.19 82 ASN A CA 1
ATOM 654 C C . ASN A 1 82 ? -13.359 14.327 5.467 1.00 95.19 82 ASN A C 1
ATOM 656 O O . ASN A 1 82 ? -12.845 15.213 4.782 1.00 95.19 82 ASN A O 1
ATOM 660 N N . ALA A 1 83 ? -14.589 14.452 5.974 1.00 95.56 83 ALA A N 1
ATOM 661 C CA . ALA A 1 83 ? -15.436 15.625 5.735 1.00 95.56 83 ALA A CA 1
ATOM 662 C C . ALA A 1 83 ? -14.847 16.936 6.295 1.00 95.56 83 ALA A C 1
ATOM 664 O O . ALA A 1 83 ? -15.160 18.011 5.796 1.00 95.56 83 ALA A O 1
ATOM 665 N N . ASP A 1 84 ? -13.986 16.848 7.311 1.00 96.25 84 ASP A N 1
ATOM 666 C CA . ASP A 1 84 ? -13.272 17.981 7.913 1.00 96.25 84 ASP A CA 1
ATOM 667 C C . ASP A 1 84 ? -11.962 18.341 7.181 1.00 96.25 84 ASP A C 1
ATOM 669 O O . ASP A 1 84 ? -11.220 19.214 7.627 1.00 96.25 84 ASP A O 1
ATOM 673 N N . GLY A 1 85 ? -11.664 17.669 6.063 1.00 95.31 85 GLY A N 1
ATOM 674 C CA . GLY A 1 85 ? -10.457 17.879 5.265 1.00 95.31 85 GLY A CA 1
ATOM 675 C C . GLY A 1 85 ? -9.216 17.134 5.766 1.00 95.31 85 GLY A C 1
ATOM 676 O O . GLY A 1 85 ? -8.188 17.162 5.091 1.00 95.31 85 GLY A O 1
ATOM 677 N N . THR A 1 86 ? -9.282 16.436 6.904 1.00 96.25 86 THR A N 1
ATOM 678 C CA . THR A 1 86 ? -8.164 15.606 7.379 1.00 96.25 86 THR A CA 1
ATOM 679 C C . THR A 1 86 ? -8.017 14.340 6.533 1.00 96.25 86 THR A C 1
ATOM 681 O O . THR A 1 86 ? -9.004 13.794 6.046 1.00 96.25 86 THR A O 1
ATOM 684 N N . ILE A 1 87 ? -6.796 13.829 6.350 1.00 97.38 87 ILE A N 1
ATOM 685 C CA . ILE A 1 87 ? -6.583 12.572 5.616 1.00 97.38 87 ILE A CA 1
ATOM 686 C C . ILE A 1 87 ? -6.947 11.382 6.503 1.00 97.38 87 ILE A C 1
ATOM 688 O O . ILE A 1 87 ? -6.445 11.248 7.622 1.00 97.38 87 ILE A O 1
ATOM 692 N N . ARG A 1 88 ? -7.773 10.471 5.986 1.00 96.06 88 ARG A N 1
ATOM 693 C CA . ARG A 1 88 ? -8.139 9.223 6.659 1.00 96.06 88 ARG A CA 1
ATOM 694 C C . ARG A 1 88 ? -7.037 8.179 6.474 1.00 96.06 88 ARG A C 1
ATOM 696 O O . ARG A 1 88 ? -7.211 7.178 5.794 1.00 96.06 88 ARG A O 1
ATOM 703 N N . GLN A 1 89 ? -5.866 8.443 7.041 1.00 95.56 89 GLN A N 1
ATOM 704 C CA . GLN A 1 89 ? -4.696 7.579 6.888 1.00 95.56 89 GLN A CA 1
ATOM 705 C C . GLN A 1 89 ? -4.959 6.170 7.444 1.00 95.56 89 GLN A C 1
ATOM 707 O O . GLN A 1 89 ? -5.606 6.023 8.479 1.00 95.56 89 GLN A O 1
ATOM 712 N N . TYR A 1 90 ? -4.435 5.146 6.760 1.00 96.56 90 TYR A N 1
ATOM 713 C CA . TYR A 1 90 ? -4.588 3.730 7.130 1.00 96.56 90 TYR A CA 1
ATOM 714 C C . TYR A 1 90 ? -6.055 3.285 7.258 1.00 96.56 90 TYR A C 1
ATOM 716 O O . TYR A 1 90 ? -6.406 2.536 8.168 1.00 96.56 90 TYR A O 1
ATOM 724 N N . ASP A 1 91 ? -6.914 3.732 6.336 1.00 97.38 91 ASP A N 1
ATOM 725 C CA . ASP A 1 91 ? -8.371 3.543 6.407 1.00 97.38 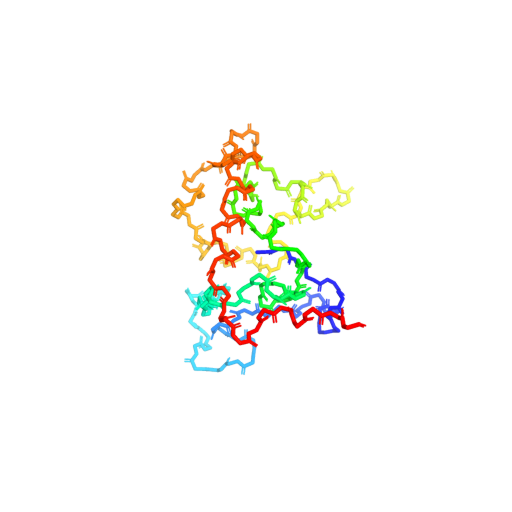91 ASP A CA 1
ATOM 726 C C . ASP A 1 91 ? -8.884 2.100 6.295 1.00 97.38 91 ASP A C 1
ATOM 728 O O . ASP A 1 91 ? -10.089 1.881 6.410 1.00 97.38 91 ASP A O 1
ATOM 732 N N . ASP A 1 92 ? -7.996 1.122 6.113 1.00 97.50 92 ASP A N 1
ATOM 733 C CA . ASP A 1 92 ? -8.322 -0.310 6.128 1.00 97.50 92 ASP A CA 1
ATOM 734 C C . ASP A 1 92 ? -7.809 -1.034 7.385 1.00 97.50 92 ASP A C 1
ATOM 736 O O . ASP A 1 92 ? -7.768 -2.260 7.424 1.00 97.50 92 ASP A O 1
ATOM 740 N N . LEU A 1 93 ? -7.381 -0.296 8.418 1.00 97.44 93 LEU A N 1
ATOM 741 C CA . LEU A 1 93 ? -6.934 -0.866 9.690 1.00 97.44 93 LEU A CA 1
ATOM 742 C C . LEU A 1 93 ? -7.455 -0.043 10.882 1.00 97.44 93 LEU A C 1
ATOM 744 O O . LEU A 1 93 ? -7.126 1.142 11.000 1.00 97.44 93 LEU A O 1
ATOM 748 N N . PRO A 1 94 ? -8.206 -0.651 11.823 1.00 96.31 94 PRO A N 1
ATOM 749 C CA . PRO A 1 94 ? -8.620 0.013 13.048 1.00 96.31 94 PRO A CA 1
ATOM 750 C C . PRO A 1 94 ? -7.436 0.612 13.804 1.00 96.31 94 PRO A C 1
ATOM 752 O O . PRO A 1 94 ? -6.392 -0.023 13.962 1.00 96.31 94 PRO A O 1
ATOM 755 N N . LYS A 1 95 ? -7.631 1.820 14.344 1.00 96.56 95 LYS A N 1
ATOM 756 C CA . LYS A 1 95 ? -6.578 2.592 15.024 1.00 96.56 95 LYS A CA 1
ATOM 757 C C . LYS A 1 95 ? -5.893 1.837 16.166 1.00 96.56 95 LYS A C 1
ATOM 759 O O . LYS A 1 95 ? -4.704 2.032 16.398 1.00 96.56 95 LYS A O 1
ATOM 764 N N . ALA A 1 96 ? -6.617 0.939 16.837 1.00 96.75 96 ALA A N 1
ATOM 765 C CA . ALA A 1 96 ? -6.076 0.084 17.893 1.00 96.75 96 ALA A CA 1
ATOM 766 C C . ALA A 1 96 ? -4.906 -0.808 17.426 1.00 96.75 96 ALA A C 1
ATOM 768 O O . ALA A 1 96 ? -4.085 -1.201 18.247 1.00 96.75 96 ALA A O 1
ATOM 769 N N . TYR A 1 97 ? -4.811 -1.100 16.125 1.00 97.44 97 TYR A N 1
ATOM 770 C CA . TYR A 1 97 ? -3.791 -1.974 15.539 1.00 97.44 97 TYR A CA 1
ATOM 771 C C . TYR A 1 97 ? -2.733 -1.223 14.724 1.00 97.44 97 TYR A C 1
ATOM 773 O O . TYR A 1 97 ? -1.844 -1.848 14.156 1.00 97.44 97 TYR A O 1
ATOM 781 N N . TRP A 1 98 ? -2.769 0.112 14.679 1.00 96.81 98 TRP A N 1
ATOM 782 C CA . TRP A 1 98 ? -1.722 0.901 14.018 1.00 96.81 98 TRP A CA 1
ATOM 783 C C . TRP A 1 98 ? -0.301 0.643 14.542 1.00 96.81 98 TRP A C 1
ATOM 785 O O . TRP A 1 98 ? 0.617 0.697 13.725 1.00 96.81 98 TRP A O 1
ATOM 795 N N . PRO A 1 99 ? -0.079 0.299 15.830 1.00 96.81 99 PRO A N 1
ATOM 796 C CA . PRO A 1 99 ? 1.243 -0.128 16.290 1.00 96.81 99 PRO A CA 1
ATOM 797 C C . PRO A 1 99 ? 1.817 -1.352 15.554 1.00 96.81 99 PRO A C 1
ATOM 799 O O . PRO A 1 99 ? 3.027 -1.546 15.583 1.00 96.81 99 PRO A O 1
ATOM 802 N N . ASN A 1 100 ? 0.986 -2.150 14.870 1.00 97.31 100 ASN A N 1
ATOM 803 C CA . ASN A 1 100 ? 1.426 -3.317 14.095 1.00 97.31 100 ASN A CA 1
ATOM 804 C C . ASN A 1 100 ? 1.900 -2.955 12.673 1.00 97.31 100 ASN A C 1
ATOM 806 O O . ASN A 1 100 ? 2.373 -3.822 11.937 1.00 97.31 100 ASN A O 1
ATOM 810 N N . LEU A 1 101 ? 1.737 -1.700 12.239 1.00 95.88 101 LEU A N 1
ATOM 811 C CA . LEU A 1 101 ? 2.175 -1.261 10.915 1.00 95.88 101 LEU A CA 1
ATOM 812 C C . LEU A 1 101 ? 3.700 -1.255 10.832 1.00 95.88 101 LEU A C 1
ATOM 814 O O . LEU A 1 101 ? 4.366 -0.646 11.665 1.00 95.88 101 LEU A O 1
ATOM 818 N N . ASN A 1 102 ? 4.243 -1.848 9.767 1.00 94.62 102 ASN A N 1
ATOM 819 C CA . ASN A 1 102 ? 5.684 -1.863 9.537 1.00 94.62 102 ASN A CA 1
ATOM 820 C C . ASN A 1 102 ? 6.266 -0.435 9.460 1.00 94.62 102 ASN A C 1
ATOM 822 O O . ASN A 1 102 ? 5.787 0.390 8.668 1.00 94.62 102 ASN A O 1
ATOM 826 N N . GLN A 1 103 ? 7.305 -0.195 10.266 1.00 93.94 103 GLN A N 1
ATOM 827 C CA . GLN A 1 103 ? 8.079 1.046 10.347 1.00 93.94 103 GLN A CA 1
ATOM 828 C C . GLN A 1 103 ? 9.523 0.892 9.844 1.00 93.94 103 GLN A C 1
ATOM 830 O O . GLN A 1 103 ? 10.265 1.869 9.854 1.00 93.94 103 GLN A O 1
ATOM 835 N N . ASP A 1 104 ? 9.941 -0.291 9.396 1.00 95.12 104 ASP A N 1
ATOM 836 C CA . ASP A 1 104 ? 11.248 -0.491 8.765 1.00 95.12 104 ASP A CA 1
ATOM 837 C C . ASP A 1 104 ? 11.368 0.343 7.472 1.00 95.12 104 ASP A C 1
ATOM 839 O O . ASP A 1 104 ? 10.352 0.808 6.932 1.00 95.12 104 ASP A O 1
ATOM 843 N N . PRO A 1 105 ? 12.585 0.563 6.931 1.00 94.25 105 PRO A N 1
ATOM 844 C CA . PRO A 1 105 ? 12.739 1.148 5.602 1.00 94.25 105 PRO A CA 1
ATOM 845 C C . PRO A 1 105 ? 11.832 0.441 4.572 1.00 94.25 105 PRO A C 1
ATOM 847 O O . PRO A 1 105 ? 11.727 -0.787 4.595 1.00 94.25 105 PRO A O 1
ATOM 850 N N . PRO A 1 106 ? 11.161 1.177 3.667 1.00 94.44 106 PRO A N 1
ATOM 851 C CA . PRO A 1 106 ? 11.351 2.596 3.345 1.00 94.44 106 PRO A CA 1
ATOM 852 C C . PRO A 1 106 ? 10.525 3.581 4.195 1.00 94.44 106 PRO A C 1
ATOM 854 O O . PRO A 1 106 ? 10.478 4.764 3.860 1.00 94.44 106 PRO A O 1
ATOM 857 N N . PHE A 1 107 ? 9.843 3.112 5.245 1.00 93.81 107 PHE A N 1
ATOM 858 C CA . PHE A 1 107 ? 8.931 3.931 6.045 1.00 93.81 107 PHE A CA 1
ATOM 859 C C . PHE A 1 107 ? 9.652 4.685 7.164 1.00 93.81 107 PHE A C 1
ATOM 861 O O . PHE A 1 107 ? 9.412 5.874 7.320 1.00 93.81 107 PHE A O 1
ATOM 868 N N . ASN A 1 108 ? 10.534 4.011 7.914 1.00 88.19 108 ASN A N 1
ATOM 869 C CA . ASN A 1 108 ? 11.540 4.523 8.866 1.00 88.19 108 ASN A CA 1
ATOM 870 C C . ASN A 1 108 ? 11.339 5.944 9.443 1.00 88.19 108 ASN A C 1
ATOM 872 O O . ASN A 1 108 ? 12.260 6.762 9.434 1.00 88.19 108 ASN A O 1
ATOM 876 N N . GLY A 1 109 ? 10.148 6.225 9.986 1.00 87.50 109 GLY A N 1
ATOM 877 C CA . GLY A 1 109 ? 9.810 7.488 10.652 1.00 87.50 109 GLY A CA 1
ATOM 878 C C . GLY A 1 109 ? 9.508 8.680 9.735 1.00 87.50 109 GLY A C 1
ATOM 879 O O . GLY A 1 109 ? 9.402 9.799 10.246 1.00 87.50 109 GLY A O 1
ATOM 880 N N . LYS A 1 110 ? 9.357 8.459 8.422 1.00 93.12 110 LYS A N 1
ATOM 881 C CA . LYS A 1 110 ? 8.939 9.468 7.440 1.00 93.12 110 LYS A CA 1
ATOM 882 C C . LYS A 1 110 ? 7.593 10.084 7.817 1.00 93.12 110 LYS A C 1
ATOM 884 O O . LYS A 1 110 ? 6.700 9.406 8.328 1.00 93.12 110 LYS A O 1
ATOM 889 N N . LYS A 1 111 ? 7.454 11.380 7.560 1.00 94.81 111 LYS A N 1
ATOM 890 C CA . LYS A 1 111 ? 6.279 12.187 7.896 1.00 94.81 111 LYS A CA 1
ATOM 891 C C . LYS A 1 111 ? 5.688 12.835 6.645 1.00 94.81 111 LYS A C 1
ATOM 893 O O . LYS A 1 111 ? 6.409 13.029 5.663 1.00 94.81 111 LYS A O 1
ATOM 898 N N . PRO A 1 112 ? 4.402 13.228 6.686 1.00 96.31 112 PRO A N 1
ATOM 899 C CA . PRO A 1 112 ? 3.793 13.980 5.598 1.00 96.31 112 PRO A CA 1
ATOM 900 C C . PRO A 1 112 ? 4.618 15.228 5.257 1.00 96.31 112 PRO A C 1
ATOM 902 O O . PRO A 1 112 ? 4.959 16.003 6.149 1.00 96.31 112 PRO A O 1
ATOM 905 N N . GLY A 1 113 ? 4.942 15.405 3.975 1.00 96.50 113 GLY A N 1
ATOM 906 C CA . GLY A 1 113 ? 5.785 16.494 3.470 1.00 96.50 113 GLY A CA 1
ATOM 907 C C . GLY A 1 113 ? 7.283 16.178 3.363 1.00 96.50 113 GLY A C 1
ATOM 908 O O . GLY A 1 113 ? 8.000 16.930 2.704 1.00 96.50 113 GLY A O 1
ATOM 909 N N . ASP A 1 114 ? 7.768 15.073 3.940 1.00 97.44 114 ASP A N 1
ATOM 910 C CA . ASP A 1 114 ? 9.155 14.638 3.743 1.00 97.44 114 ASP A CA 1
ATOM 911 C C . ASP A 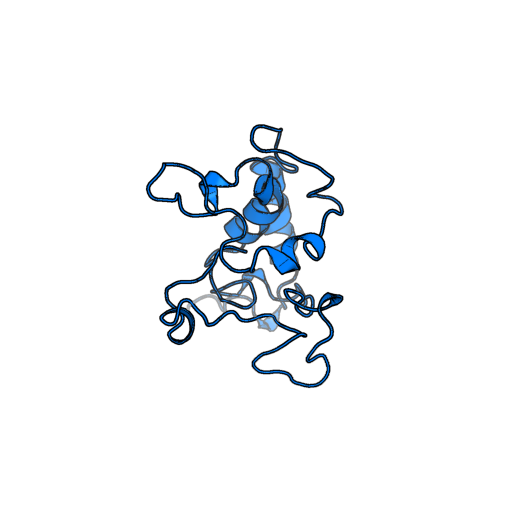1 114 ? 9.411 14.184 2.296 1.00 97.44 114 ASP A C 1
ATOM 913 O O . ASP A 1 114 ? 8.498 13.846 1.539 1.00 97.44 114 ASP A O 1
ATOM 917 N N . LYS A 1 115 ? 10.691 14.090 1.910 1.00 96.75 115 LYS A N 1
ATOM 918 C CA . LYS A 1 115 ? 11.067 13.504 0.618 1.00 96.75 115 LYS A CA 1
ATOM 919 C C . LYS A 1 115 ? 10.674 12.009 0.570 1.00 96.75 115 LYS A C 1
ATOM 921 O O . LYS A 1 115 ? 11.086 11.249 1.467 1.00 96.75 115 LYS A O 1
ATOM 926 N N . PRO A 1 116 ? 9.962 11.558 -0.484 1.00 97.12 116 PRO A N 1
ATOM 927 C CA . PRO A 1 116 ? 9.696 10.139 -0.719 1.00 97.12 116 PRO A CA 1
ATOM 928 C C . PRO A 1 116 ? 10.980 9.303 -0.712 1.00 97.12 116 PRO A C 1
ATOM 930 O O . PRO A 1 116 ? 12.070 9.809 -0.988 1.00 97.12 116 PRO A O 1
ATOM 933 N N . ALA A 1 117 ? 10.864 8.018 -0.371 1.00 96.88 117 ALA A N 1
ATOM 934 C CA . ALA A 1 117 ? 12.014 7.107 -0.349 1.00 96.88 117 ALA A CA 1
ATOM 935 C C . ALA A 1 117 ? 12.630 6.884 -1.736 1.00 96.88 117 ALA A C 1
ATOM 937 O O . ALA A 1 117 ? 13.831 6.653 -1.823 1.00 96.88 117 ALA A O 1
ATOM 938 N N . LEU A 1 118 ? 11.805 6.959 -2.781 1.00 97.81 118 LEU A N 1
ATOM 939 C CA . LEU A 1 118 ? 12.185 6.773 -4.175 1.00 97.81 118 LEU A CA 1
ATOM 940 C C . LEU A 1 118 ? 11.624 7.927 -5.004 1.00 97.81 118 LEU A C 1
ATOM 942 O O . LEU A 1 118 ? 10.524 8.414 -4.730 1.00 97.81 118 LEU A O 1
ATOM 946 N N . ASN A 1 119 ? 12.366 8.352 -6.018 1.00 97.94 119 ASN A N 1
ATOM 947 C CA . ASN A 1 119 ? 11.870 9.249 -7.055 1.00 97.94 119 ASN A CA 1
ATOM 948 C C . ASN A 1 119 ? 11.177 8.470 -8.193 1.00 97.94 119 ASN A C 1
ATOM 950 O O . ASN A 1 119 ? 11.194 7.242 -8.221 1.00 97.94 119 ASN A O 1
ATOM 954 N N . GLU A 1 120 ? 10.557 9.183 -9.138 1.00 98.12 120 GLU A N 1
ATOM 955 C CA . GLU A 1 120 ? 9.786 8.560 -10.226 1.00 98.12 120 GLU A CA 1
ATOM 956 C C . GLU A 1 120 ? 10.636 7.650 -11.133 1.00 98.12 120 GLU A C 1
ATOM 958 O O . GLU A 1 120 ? 10.167 6.576 -11.496 1.00 98.12 120 GLU A O 1
ATOM 963 N N . ALA A 1 121 ? 11.887 8.019 -11.434 1.00 98.62 121 ALA A N 1
ATOM 964 C CA . ALA A 1 121 ? 12.779 7.177 -12.234 1.00 98.62 121 ALA A CA 1
ATOM 965 C C . ALA A 1 121 ? 13.184 5.901 -11.476 1.00 98.62 121 ALA A C 1
ATOM 967 O O . ALA A 1 121 ? 13.159 4.817 -12.044 1.00 98.62 121 ALA A O 1
ATOM 968 N N . GLU A 1 122 ? 13.462 6.001 -10.172 1.00 98.69 122 GLU A N 1
ATOM 969 C CA . GLU A 1 122 ? 13.749 4.827 -9.330 1.00 98.69 122 GLU A CA 1
ATOM 970 C C . GLU A 1 122 ? 12.534 3.889 -9.219 1.00 98.69 122 GLU A C 1
ATOM 972 O O . GLU A 1 122 ? 12.688 2.667 -9.189 1.00 98.69 122 GLU A O 1
ATOM 977 N N . ILE A 1 123 ? 11.316 4.441 -9.175 1.00 98.81 123 ILE A N 1
ATOM 978 C CA . ILE A 1 123 ? 10.078 3.650 -9.223 1.00 98.81 123 ILE A CA 1
ATOM 979 C C . ILE A 1 123 ? 9.988 2.893 -10.553 1.00 98.81 123 ILE A C 1
ATOM 981 O O . ILE A 1 123 ? 9.703 1.693 -10.547 1.00 98.81 123 ILE A O 1
ATOM 985 N N . ASP A 1 124 ? 10.248 3.566 -11.675 1.00 98.75 124 ASP A N 1
ATOM 986 C CA . ASP A 1 124 ? 10.209 2.957 -13.007 1.00 98.75 124 ASP A CA 1
ATOM 987 C C . ASP A 1 124 ? 11.279 1.863 -13.168 1.00 98.75 124 ASP A C 1
ATOM 989 O O . ASP A 1 124 ? 10.974 0.780 -13.677 1.00 98.75 124 ASP A O 1
ATOM 993 N N . ASP A 1 125 ? 12.485 2.081 -12.642 1.00 98.81 125 ASP A N 1
ATOM 994 C CA . ASP A 1 125 ? 13.571 1.095 -12.641 1.00 98.81 125 ASP A CA 1
ATOM 995 C C . ASP A 1 125 ? 13.210 -0.160 -11.830 1.00 98.81 125 ASP A C 1
ATOM 997 O O . ASP A 1 125 ? 13.452 -1.288 -12.273 1.00 98.81 125 ASP A O 1
ATOM 1001 N N . ILE A 1 126 ? 12.570 -0.004 -10.665 1.00 98.75 126 ILE A N 1
ATOM 1002 C CA . ILE A 1 126 ? 12.083 -1.145 -9.875 1.00 98.75 126 ILE A CA 1
ATOM 1003 C C . ILE A 1 126 ? 10.988 -1.898 -10.630 1.00 98.75 126 ILE A C 1
ATOM 1005 O O . ILE A 1 126 ? 10.993 -3.129 -10.644 1.00 98.75 126 ILE A O 1
ATOM 1009 N N . VAL A 1 127 ? 10.048 -1.196 -11.268 1.00 98.69 127 VAL A N 1
ATOM 1010 C CA . VAL A 1 127 ? 8.999 -1.837 -12.077 1.00 98.69 127 VAL A CA 1
ATOM 1011 C C . VAL A 1 127 ? 9.618 -2.624 -13.235 1.00 98.69 127 VAL A C 1
ATOM 1013 O O . VAL A 1 127 ? 9.230 -3.773 -13.463 1.00 98.69 127 VAL A O 1
ATOM 1016 N N . ALA A 1 128 ? 10.615 -2.055 -13.918 1.00 98.56 128 ALA A N 1
ATOM 1017 C CA . ALA A 1 128 ? 11.355 -2.727 -14.980 1.00 98.56 128 ALA A CA 1
ATOM 1018 C C . ALA A 1 128 ? 12.079 -3.980 -14.461 1.00 98.56 128 ALA A C 1
ATOM 1020 O O . ALA A 1 128 ? 11.966 -5.049 -15.064 1.00 98.56 128 ALA A O 1
ATOM 1021 N N . PHE A 1 129 ? 12.746 -3.891 -13.307 1.00 98.69 129 PHE A N 1
ATOM 1022 C CA . PHE A 1 129 ? 13.370 -5.043 -12.656 1.00 98.69 129 PHE A CA 1
ATOM 1023 C C . PHE A 1 129 ? 12.345 -6.130 -12.311 1.00 98.69 129 PHE A C 1
ATOM 1025 O O . PHE A 1 129 ? 12.551 -7.299 -12.637 1.00 98.69 129 PHE A O 1
ATOM 1032 N N . LEU A 1 130 ? 11.212 -5.772 -11.703 1.00 98.44 130 LEU A N 1
ATOM 1033 C CA . LEU A 1 130 ? 10.165 -6.730 -11.341 1.00 98.44 130 LEU A CA 1
ATOM 1034 C C . LEU A 1 130 ? 9.561 -7.431 -12.568 1.00 98.44 130 LEU A C 1
ATOM 1036 O O . LEU A 1 130 ? 9.178 -8.596 -12.472 1.00 98.44 130 LEU A O 1
ATOM 1040 N N . ALA A 1 131 ? 9.524 -6.773 -13.730 1.00 97.31 131 ALA A N 1
ATOM 1041 C CA . ALA A 1 131 ? 9.086 -7.389 -14.982 1.00 97.31 131 ALA A CA 1
ATOM 1042 C C . ALA A 1 131 ? 10.039 -8.492 -15.482 1.00 97.31 131 ALA A C 1
ATOM 1044 O O . ALA A 1 131 ? 9.609 -9.394 -16.203 1.00 97.31 131 ALA A O 1
ATOM 1045 N N . THR A 1 132 ? 11.308 -8.479 -15.059 1.00 96.88 132 THR A N 1
ATOM 1046 C CA . THR A 1 132 ? 12.264 -9.560 -15.362 1.00 96.88 132 THR A CA 1
ATOM 1047 C C . THR A 1 132 ? 11.949 -10.860 -14.616 1.00 96.88 132 THR A C 1
ATOM 1049 O O . THR A 1 132 ? 12.424 -11.922 -15.010 1.00 96.88 132 THR A O 1
ATOM 1052 N N . LEU A 1 133 ? 11.117 -10.798 -13.568 1.00 97.44 133 LEU A N 1
ATOM 1053 C CA . LEU A 1 133 ? 10.724 -11.944 -12.743 1.00 97.44 133 LEU A CA 1
ATOM 1054 C C . LEU A 1 133 ? 9.536 -12.729 -13.323 1.00 97.44 133 LEU A C 1
ATOM 1056 O O . LEU A 1 133 ? 8.957 -13.561 -12.621 1.00 97.44 133 LEU A O 1
ATOM 1060 N N . ASN A 1 134 ? 9.137 -12.446 -14.562 1.00 96.44 134 ASN A N 1
ATOM 1061 C CA . ASN A 1 134 ? 8.125 -13.218 -15.268 1.00 96.44 134 ASN A CA 1
ATOM 1062 C C . ASN A 1 134 ? 8.743 -14.481 -15.871 1.00 96.44 134 ASN A C 1
ATOM 1064 O O . ASN A 1 134 ? 9.776 -14.425 -16.545 1.00 96.44 134 ASN A O 1
ATOM 1068 N N . ASP A 1 135 ? 8.076 -15.609 -15.668 1.00 94.69 135 ASP A N 1
ATOM 1069 C CA . ASP A 1 135 ? 8.464 -16.876 -16.265 1.00 94.69 135 ASP A CA 1
ATOM 1070 C C . ASP A 1 135 ? 8.387 -16.813 -17.798 1.00 94.69 135 ASP A C 1
ATOM 1072 O O . ASP A 1 135 ? 7.581 -16.091 -18.395 1.00 94.69 135 ASP A O 1
ATOM 1076 N N . ALA A 1 136 ? 9.279 -17.554 -18.456 1.00 89.62 136 ALA A N 1
ATOM 1077 C CA . ALA A 1 136 ? 9.446 -17.489 -19.905 1.00 89.62 136 ALA A CA 1
ATOM 1078 C C . ALA A 1 136 ? 8.224 -18.015 -20.680 1.00 89.62 136 ALA A C 1
ATOM 1080 O O . ALA A 1 136 ? 7.940 -17.514 -21.766 1.00 89.62 136 ALA A O 1
ATOM 1081 N N . ASP A 1 137 ? 7.499 -18.981 -20.117 1.00 87.88 137 ASP A N 1
ATOM 1082 C CA . ASP A 1 137 ? 6.273 -19.579 -20.661 1.00 87.88 137 ASP A CA 1
ATOM 1083 C C . ASP A 1 137 ? 5.029 -18.693 -20.484 1.00 87.88 137 ASP A C 1
ATOM 1085 O O . ASP A 1 137 ? 4.005 -18.921 -21.125 1.00 87.88 137 ASP A O 1
ATOM 1089 N N . HIS A 1 138 ? 5.137 -17.638 -19.676 1.00 79.19 138 HIS A N 1
ATOM 1090 C CA . HIS A 1 138 ? 4.108 -16.621 -19.492 1.00 79.19 138 HIS A CA 1
ATOM 1091 C C . HIS A 1 138 ? 4.366 -15.327 -20.282 1.00 79.19 138 HIS A C 1
ATOM 1093 O O . HIS A 1 138 ? 3.610 -14.357 -20.154 1.00 79.19 138 HIS A O 1
ATOM 1099 N N . ARG A 1 139 ? 5.411 -15.283 -21.121 1.00 64.62 139 ARG A N 1
ATOM 1100 C CA . ARG A 1 139 ? 5.590 -14.183 -22.079 1.00 64.62 139 ARG A CA 1
ATOM 1101 C C . ARG A 1 139 ? 4.416 -14.184 -23.055 1.00 64.62 139 ARG A C 1
ATOM 1103 O O . ARG A 1 139 ? 3.982 -15.244 -23.497 1.00 64.62 139 ARG A O 1
ATOM 1110 N N . ALA A 1 140 ? 3.902 -12.998 -23.385 1.00 56.03 140 ALA A N 1
ATOM 1111 C CA . ALA A 1 140 ? 2.855 -12.864 -24.389 1.00 56.03 140 ALA A CA 1
ATOM 1112 C C . ALA A 1 140 ? 3.287 -13.599 -25.667 1.00 56.03 140 ALA A C 1
ATOM 1114 O O . ALA A 1 140 ? 4.320 -13.271 -26.253 1.00 56.03 140 ALA A O 1
ATOM 1115 N N . VAL A 1 141 ? 2.511 -14.607 -26.071 1.00 50.72 141 VAL A N 1
ATOM 1116 C CA . VAL A 1 141 ? 2.633 -15.191 -27.406 1.00 50.72 141 VAL A CA 1
ATOM 1117 C C . VAL A 1 141 ? 2.379 -14.040 -28.385 1.00 50.72 141 VAL A C 1
ATOM 1119 O O . VAL A 1 141 ? 1.344 -13.379 -28.247 1.00 50.72 141 VAL A O 1
ATOM 1122 N N . PRO A 1 142 ? 3.301 -13.730 -29.314 1.00 44.50 142 PRO A N 1
ATOM 1123 C CA . PRO A 1 142 ? 3.028 -12.714 -30.317 1.00 44.50 142 PRO A CA 1
ATOM 1124 C C . PRO A 1 142 ? 1.772 -13.133 -31.085 1.00 44.50 142 PRO A C 1
ATOM 1126 O O . PRO A 1 142 ? 1.657 -14.278 -31.519 1.00 44.50 142 PRO A O 1
ATOM 1129 N N . ALA A 1 143 ? 0.802 -12.224 -31.181 1.00 46.47 143 ALA A N 1
ATOM 1130 C CA . ALA A 1 143 ? -0.362 -12.438 -32.023 1.00 46.47 143 ALA A CA 1
ATOM 1131 C C . ALA A 1 143 ? 0.122 -12.590 -33.475 1.00 46.47 143 ALA A C 1
ATOM 1133 O O . ALA A 1 143 ? 0.845 -11.719 -33.963 1.00 46.47 143 ALA A O 1
ATOM 1134 N N . ASN A 1 144 ? -0.228 -13.716 -34.105 1.00 40.94 144 ASN A N 1
ATOM 1135 C CA . ASN A 1 144 ? -0.037 -13.950 -35.540 1.00 40.94 144 ASN A CA 1
ATOM 1136 C C . ASN A 1 144 ? -0.926 -13.026 -36.374 1.00 40.94 144 ASN A C 1
ATOM 1138 O O . ASN A 1 144 ? -2.069 -12.765 -35.929 1.00 40.94 144 ASN A O 1
#

Radius of gyration: 17.03 Å; chains: 1; bounding box: 34×38×56 Å

Foldseek 3Di:
DEDDCPPPQVVPVPDAAQACCDDPHDPCPPVLLSGNDHDDDDLQQVQVDQADDPRRRDRHPLVVLVCLQPCAQCVPVPAPADPVRHGPRPSRGPPVNVVNDDCPPPNVPHHHNDHTSDDSVRSVVVSVVSVVSYDPVPPDDPDD

Sequence (144 aa):
MPRNPTIPANADPAYVDLGLCGPLRTDFKGRTEYCGLFKTPTLRNVALRKSFFHNGHFHTLRDVVAFYASRDTDPGRWYPSNADGTIRQYDDLPKAYWPNLNQDPPFNGKKPGDKPALNEAEIDDIVAFLATLNDADHRAVPAN

Secondary structure (DSSP, 8-state):
----TTSGGGGSTT----BTTSSS--TTTT-GGGTTB-PPPP-TTGGG-SSBSTT--B-SHHHHHHHHHHTTT-HHHHSPBPTTS-B-TTTTS-GGGGGGS--TTTTTT--TTSPPSS-HHHHHHHHHHHHTTS-GGGSPPPP-